Protein AF-A0A0J6BQJ9-F1 (afdb_monomer_lite)

Secondary structure (DSSP, 8-state):
----PPEEEEETTT--S-EEEEEEEEEETTTTEEEEEEEEEEEEETTTEE-PEEEEE--HHHHHHHHHHHHHHHHHHHHHHHHHHHHHHHHHHHHHHGGG--TTTHHHHHHHHHHHHHHHT-

Radius of gyration: 24.18 Å; chains: 1; bounding box: 45×42×63 Å

Sequence (122 aa):
MSTTKLNAYRCTKCQGTDVGYHATSTFDLVTQEWVLGHEFDTGWCNDCGPTVLAIYELQGDERAAVLAQQQKHARQALFATNGQALADALTSMVAAFAPMVTEENALIVANAKAVIAIIGEA

pLDDT: mean 83.45, std 9.98, range [42.31, 95.38]

Structure (mmCIF, N/CA/C/O backbone):
data_AF-A0A0J6BQJ9-F1
#
_entry.id   AF-A0A0J6BQJ9-F1
#
loop_
_atom_site.group_PDB
_atom_site.id
_atom_site.type_symbol
_atom_site.label_atom_id
_atom_site.label_alt_id
_atom_site.label_comp_id
_atom_site.label_asym_id
_atom_site.label_entity_id
_atom_site.label_seq_id
_atom_site.pdbx_PDB_ins_code
_atom_site.Cartn_x
_atom_site.Cartn_y
_atom_site.Cartn_z
_atom_site.occupancy
_atom_site.B_iso_or_equiv
_atom_site.auth_seq_id
_atom_site.auth_comp_id
_atom_site.auth_asym_id
_atom_site.auth_atom_id
_atom_site.pdbx_PDB_model_num
ATOM 1 N N . MET A 1 1 ? -22.931 5.689 -9.457 1.00 42.31 1 MET A N 1
ATOM 2 C CA . MET A 1 1 ? -21.552 5.371 -9.027 1.00 42.31 1 MET A CA 1
ATOM 3 C C . MET A 1 1 ? -21.651 4.622 -7.713 1.00 42.31 1 MET A C 1
ATOM 5 O O . MET A 1 1 ? -22.232 5.169 -6.787 1.00 42.31 1 MET A O 1
ATOM 9 N N . SER A 1 2 ? -21.172 3.378 -7.641 1.00 43.19 2 SER A N 1
ATOM 10 C CA . SER A 1 2 ? -21.066 2.684 -6.353 1.00 43.19 2 SER A CA 1
ATOM 11 C C . SER A 1 2 ? -19.992 3.404 -5.542 1.00 43.19 2 SER A C 1
ATOM 13 O O . SER A 1 2 ? -18.817 3.376 -5.903 1.00 43.19 2 SER A O 1
ATOM 15 N N . THR A 1 3 ? -20.389 4.157 -4.519 1.00 58.62 3 THR A N 1
ATOM 16 C CA . THR A 1 3 ? -19.448 4.733 -3.559 1.00 58.62 3 THR A CA 1
ATOM 17 C C . THR A 1 3 ? -18.963 3.593 -2.685 1.00 58.62 3 THR A C 1
ATOM 19 O O . THR A 1 3 ? -19.568 3.305 -1.653 1.00 58.62 3 THR A O 1
ATOM 22 N N . THR A 1 4 ? -17.914 2.898 -3.125 1.00 69.44 4 THR A N 1
ATOM 23 C 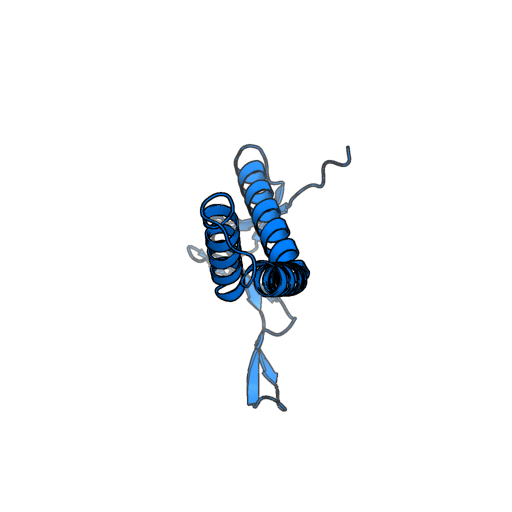CA . THR A 1 4 ? -17.258 1.886 -2.301 1.00 69.44 4 THR A CA 1
ATOM 24 C C . THR A 1 4 ? -16.886 2.538 -0.978 1.00 69.44 4 THR A C 1
ATOM 26 O O . THR A 1 4 ? -16.103 3.493 -0.942 1.00 69.44 4 THR A O 1
ATOM 29 N N . LYS A 1 5 ? -17.522 2.066 0.092 1.00 80.69 5 LYS A N 1
ATOM 30 C CA . LYS A 1 5 ? -17.242 2.505 1.451 1.00 80.69 5 LYS A CA 1
ATOM 31 C C . LYS A 1 5 ? -15.879 1.958 1.834 1.00 80.69 5 LYS A C 1
ATOM 33 O O . LYS A 1 5 ? -15.673 0.747 1.792 1.00 80.69 5 LYS A O 1
ATOM 38 N N . LEU A 1 6 ? -14.948 2.853 2.142 1.00 87.62 6 LEU A N 1
ATOM 39 C CA . LEU A 1 6 ? -13.647 2.474 2.672 1.00 87.62 6 LEU A CA 1
ATOM 40 C C . LEU A 1 6 ? -13.743 2.518 4.189 1.00 87.62 6 LEU A C 1
ATOM 42 O O . LEU A 1 6 ? -14.062 3.562 4.752 1.00 87.62 6 LEU A O 1
ATOM 46 N N . ASN A 1 7 ? -13.491 1.381 4.823 1.00 90.69 7 ASN A N 1
ATOM 47 C CA . ASN A 1 7 ? -13.490 1.270 6.270 1.00 90.69 7 ASN A CA 1
ATOM 48 C C . ASN A 1 7 ? -12.054 1.281 6.798 1.00 90.69 7 ASN A C 1
ATOM 50 O O . ASN A 1 7 ? -11.153 0.742 6.156 1.00 90.69 7 ASN A O 1
ATOM 54 N N . ALA A 1 8 ? -11.875 1.856 7.980 1.00 91.56 8 ALA A N 1
ATOM 55 C CA . ALA A 1 8 ? -10.632 1.855 8.738 1.00 91.56 8 ALA A CA 1
ATOM 56 C C . ALA A 1 8 ? -10.892 1.465 10.202 1.00 91.56 8 ALA A C 1
ATOM 58 O O . ALA A 1 8 ? -12.043 1.327 10.631 1.00 91.56 8 ALA A O 1
ATOM 59 N N . TYR A 1 9 ? -9.812 1.262 10.957 1.00 93.44 9 TYR A N 1
ATOM 60 C CA . TYR A 1 9 ? -9.850 0.854 12.359 1.00 93.44 9 TYR A CA 1
ATOM 61 C C . TYR A 1 9 ? -9.311 1.962 13.260 1.00 93.44 9 TYR A C 1
ATOM 63 O O . TYR A 1 9 ? -8.365 2.659 12.907 1.00 93.44 9 TYR A O 1
ATOM 71 N N . ARG A 1 10 ? -9.894 2.095 14.452 1.00 94.56 10 ARG A N 1
ATOM 72 C CA . ARG A 1 10 ? -9.400 2.990 15.506 1.00 94.56 10 ARG A CA 1
ATOM 73 C C . ARG A 1 10 ? -9.557 2.377 16.886 1.00 94.56 10 ARG A C 1
ATOM 75 O O . ARG A 1 10 ? -10.418 1.523 17.112 1.00 94.56 10 ARG A O 1
ATOM 82 N N . CYS A 1 11 ? -8.759 2.850 17.831 1.00 94.88 11 CYS A N 1
ATOM 83 C CA . CYS A 1 11 ? -8.824 2.427 19.221 1.00 94.88 11 CYS A CA 1
ATOM 84 C C . CYS A 1 11 ? -10.138 2.887 19.869 1.00 94.88 11 CYS A C 1
ATOM 86 O O . CYS A 1 11 ? -10.469 4.069 19.847 1.00 94.88 11 CYS A O 1
ATOM 88 N N . THR A 1 12 ? -10.879 1.981 20.508 1.00 95.06 12 THR A N 1
ATOM 89 C CA . THR A 1 12 ? -12.109 2.349 21.238 1.00 95.06 12 THR A CA 1
ATOM 90 C C . THR A 1 12 ? -11.851 3.215 22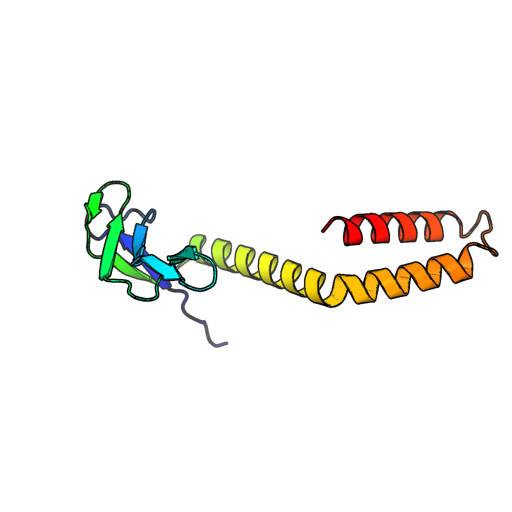.475 1.00 95.06 12 THR A C 1
ATOM 92 O O . THR A 1 12 ? -12.732 3.979 22.862 1.00 95.06 12 THR A O 1
ATOM 95 N N . LYS A 1 13 ? -10.651 3.141 23.069 1.00 94.56 13 LYS A N 1
ATOM 96 C CA . LYS A 1 13 ? -10.274 3.899 24.274 1.00 94.56 13 LYS A CA 1
ATOM 97 C C . LYS A 1 13 ? -9.849 5.336 23.955 1.00 94.56 13 LYS A C 1
ATOM 99 O O . LYS A 1 13 ? -10.427 6.268 24.501 1.00 94.56 13 LYS A O 1
ATOM 104 N N . CYS A 1 14 ? -8.859 5.515 23.075 1.00 95.19 14 CYS A N 1
ATOM 105 C CA . CYS A 1 14 ? -8.271 6.830 22.774 1.00 95.19 14 CYS A CA 1
ATOM 106 C C . CYS A 1 14 ? -8.673 7.418 21.413 1.00 95.19 14 CYS A C 1
ATOM 108 O O . CYS A 1 14 ? -8.304 8.549 21.123 1.00 95.19 14 CYS A O 1
ATOM 110 N N . GLN A 1 15 ? -9.403 6.674 20.573 1.00 94.12 15 GLN A N 1
ATOM 111 C CA . GLN A 1 15 ? -9.742 7.048 19.188 1.00 94.12 15 GLN A CA 1
ATOM 112 C C . GLN A 1 15 ? -8.540 7.202 18.237 1.00 94.12 15 GLN A C 1
ATOM 114 O O . GLN A 1 15 ? -8.736 7.587 17.086 1.00 94.12 15 GLN A O 1
ATOM 119 N N . GLY A 1 16 ? -7.324 6.855 18.673 1.00 91.62 16 GLY A N 1
ATOM 120 C CA . GLY A 1 16 ? -6.130 6.833 17.827 1.00 91.62 16 GLY A CA 1
ATOM 121 C C . GLY A 1 16 ? -6.227 5.803 16.698 1.00 91.62 16 GLY A C 1
ATOM 122 O O . GLY A 1 16 ? -6.861 4.754 16.851 1.00 91.62 16 GLY A O 1
ATOM 123 N N . THR A 1 17 ? -5.595 6.113 15.566 1.00 91.62 17 THR A N 1
ATOM 124 C CA . THR A 1 17 ? -5.558 5.273 14.355 1.00 91.62 17 THR A CA 1
ATOM 125 C C . THR A 1 17 ? -4.305 4.404 14.268 1.00 91.62 17 THR A C 1
ATOM 127 O O . THR A 1 17 ? -4.204 3.582 13.363 1.00 91.62 17 THR A O 1
ATOM 130 N N . ASP A 1 18 ? -3.360 4.563 15.199 1.00 92.19 18 ASP A N 1
ATOM 131 C CA . ASP A 1 18 ? -2.174 3.711 15.302 1.00 92.19 18 ASP A CA 1
ATOM 132 C C . ASP A 1 18 ? -2.525 2.394 16.013 1.00 92.19 18 ASP A C 1
ATOM 134 O O . ASP A 1 18 ? -2.311 2.192 17.218 1.00 92.19 18 ASP A O 1
ATOM 138 N N . VAL A 1 19 ? -3.220 1.544 15.258 1.00 92.25 19 VAL A N 1
ATOM 139 C CA . VAL A 1 19 ? -3.820 0.298 15.724 1.00 92.25 19 VAL A CA 1
ATOM 140 C C . VAL A 1 19 ? -3.592 -0.839 14.738 1.00 92.25 19 VAL A C 1
ATOM 142 O O . VAL A 1 19 ? -3.438 -0.627 13.538 1.00 92.25 19 VAL A O 1
ATOM 145 N N . GLY A 1 20 ? -3.640 -2.068 15.238 1.00 89.25 20 GLY A N 1
ATOM 146 C CA . GLY A 1 20 ? -3.519 -3.270 14.423 1.00 89.25 20 GLY A CA 1
ATOM 147 C C . GLY A 1 20 ? -4.090 -4.493 15.125 1.00 89.25 20 GLY A C 1
ATOM 148 O O . GLY A 1 20 ? -4.536 -4.416 16.268 1.00 89.25 20 GLY A O 1
ATOM 149 N N . TYR A 1 21 ? -4.077 -5.627 14.436 1.00 86.75 21 TYR A N 1
ATOM 150 C CA . TYR A 1 21 ? -4.336 -6.920 15.060 1.00 86.75 21 TYR A CA 1
ATOM 151 C C . TYR A 1 21 ? -3.016 -7.644 15.281 1.00 86.75 21 TYR A C 1
ATOM 153 O O . TYR A 1 21 ? -2.142 -7.618 14.412 1.00 86.75 21 TYR A O 1
ATOM 161 N N . HIS A 1 22 ? -2.891 -8.318 16.421 1.00 81.25 22 HIS A N 1
ATOM 162 C CA . HIS A 1 22 ? -1.869 -9.339 16.575 1.00 81.25 22 HIS A CA 1
ATOM 163 C C . HIS A 1 22 ? -2.156 -10.465 15.591 1.00 81.25 22 HIS A C 1
ATOM 165 O O . HIS A 1 22 ? -3.263 -10.996 15.556 1.00 81.25 22 HIS A O 1
ATOM 171 N N . ALA A 1 23 ? -1.159 -10.793 14.781 1.00 78.00 23 ALA A N 1
ATOM 172 C CA . ALA A 1 23 ? -1.151 -12.004 13.988 1.00 78.00 23 ALA A CA 1
ATOM 173 C C . ALA A 1 23 ? -0.361 -13.062 14.755 1.00 78.00 23 ALA A C 1
ATOM 175 O O . ALA A 1 23 ? 0.719 -12.769 15.283 1.00 78.00 23 ALA A O 1
ATOM 176 N N . THR A 1 24 ? -0.877 -14.286 14.816 1.00 77.19 24 THR A N 1
ATOM 177 C CA . THR A 1 24 ? -0.087 -15.416 15.308 1.00 77.19 24 THR A CA 1
ATOM 178 C C . THR A 1 24 ? 1.102 -15.643 14.380 1.00 77.19 24 THR A C 1
ATOM 180 O O . THR A 1 24 ? 1.016 -15.404 13.178 1.00 77.19 24 THR A O 1
ATOM 183 N N . SER A 1 25 ? 2.241 -16.080 14.912 1.00 80.31 25 SER A N 1
ATOM 184 C CA . SER A 1 25 ? 3.341 -16.573 14.085 1.00 80.31 25 SER A CA 1
ATOM 185 C C . SER A 1 25 ? 3.211 -18.085 13.924 1.00 80.31 25 SER A C 1
ATOM 187 O O . SER A 1 25 ? 2.871 -18.801 14.864 1.00 80.31 25 SER A O 1
ATOM 189 N N . THR A 1 26 ? 3.474 -18.587 12.722 1.00 85.25 26 THR A N 1
ATOM 190 C CA . THR A 1 26 ? 3.584 -20.025 12.451 1.00 85.25 26 THR A CA 1
ATOM 191 C C . THR A 1 26 ? 5.008 -20.316 12.000 1.00 85.25 26 THR A C 1
ATOM 193 O O . THR A 1 26 ? 5.603 -19.518 11.279 1.00 85.25 26 THR A O 1
ATOM 196 N N . PHE A 1 27 ? 5.583 -21.429 12.447 1.00 87.81 27 PHE A N 1
ATOM 197 C CA . PHE A 1 27 ? 6.908 -21.838 11.995 1.00 87.81 27 PHE A CA 1
ATOM 198 C C . PHE A 1 27 ? 6.789 -22.603 10.673 1.00 87.81 27 PHE A C 1
ATOM 200 O O . PHE A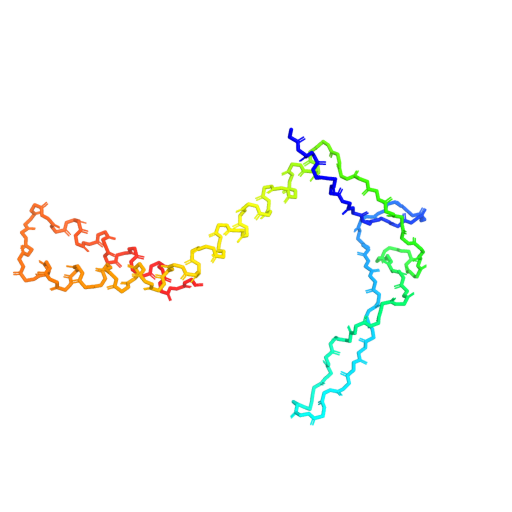 1 27 ? 6.151 -23.658 10.625 1.00 87.81 27 PHE A O 1
ATOM 207 N N . ASP A 1 28 ? 7.388 -22.075 9.608 1.00 89.31 28 ASP A N 1
ATOM 208 C CA . ASP A 1 28 ? 7.484 -22.755 8.321 1.00 89.31 28 ASP A CA 1
ATOM 209 C C . ASP A 1 28 ? 8.642 -23.762 8.372 1.00 89.31 28 ASP A C 1
ATOM 211 O O . ASP A 1 28 ? 9.818 -23.406 8.454 1.00 89.31 28 ASP A O 1
ATOM 215 N N . LEU A 1 29 ? 8.303 -25.054 8.338 1.00 92.94 29 LEU A N 1
ATOM 216 C CA . LEU A 1 29 ? 9.282 -26.143 8.400 1.00 92.94 29 LEU A CA 1
ATOM 217 C C . LEU A 1 29 ? 10.150 -26.254 7.139 1.00 92.94 29 LEU A C 1
ATOM 219 O O . LEU A 1 29 ? 11.228 -26.844 7.208 1.00 92.94 29 LEU A O 1
ATOM 223 N N . VAL A 1 30 ? 9.695 -25.735 5.998 1.00 93.69 30 VAL A N 1
ATOM 224 C CA . VAL A 1 30 ? 10.420 -25.799 4.723 1.00 93.69 30 VAL A CA 1
ATOM 225 C C . VAL A 1 30 ? 11.455 -24.687 4.656 1.00 93.69 30 VAL A C 1
ATOM 227 O O . VAL A 1 30 ? 12.615 -24.958 4.351 1.00 93.69 30 VAL A O 1
ATOM 230 N N . THR A 1 31 ? 11.060 -23.452 4.965 1.00 92.69 31 THR A N 1
ATOM 231 C CA . THR A 1 31 ? 11.980 -22.304 4.948 1.00 92.69 31 THR A CA 1
ATOM 232 C C . THR A 1 31 ? 12.776 -22.158 6.244 1.00 92.69 31 THR A C 1
ATOM 234 O O . THR A 1 31 ? 13.786 -21.464 6.245 1.00 92.69 31 THR A O 1
ATOM 237 N N . GLN A 1 32 ? 12.385 -22.865 7.316 1.00 94.31 32 GLN A N 1
ATOM 238 C CA . GLN A 1 32 ? 12.962 -22.757 8.664 1.00 94.31 32 GLN A CA 1
ATOM 239 C C . GLN A 1 32 ? 12.835 -21.342 9.255 1.00 94.31 32 GLN A C 1
ATOM 241 O O . GLN A 1 32 ? 13.699 -20.887 10.006 1.00 94.31 32 GLN A O 1
ATOM 246 N N . GLU A 1 33 ? 11.739 -20.648 8.944 1.00 91.19 33 GLU A N 1
ATOM 247 C CA . GLU A 1 33 ? 11.488 -19.269 9.369 1.00 91.19 33 GLU A CA 1
ATOM 248 C C . GLU A 1 33 ? 10.145 -19.128 10.096 1.00 91.19 33 GLU A C 1
ATOM 250 O O . GLU A 1 33 ? 9.184 -19.860 9.854 1.00 91.19 33 GLU A O 1
ATOM 255 N N . TRP A 1 34 ? 10.062 -18.149 11.001 1.00 85.88 34 TRP A N 1
ATOM 256 C CA . TRP A 1 34 ? 8.787 -17.735 11.581 1.00 85.88 34 TRP A CA 1
ATOM 257 C C . TRP A 1 34 ? 8.072 -16.815 10.601 1.00 85.88 34 TRP A C 1
ATOM 259 O O . TRP A 1 34 ? 8.523 -15.699 10.349 1.00 85.88 34 TRP A O 1
ATOM 269 N N . VAL A 1 35 ? 6.940 -17.273 10.080 1.00 87.00 35 VAL A N 1
ATOM 270 C CA . VAL A 1 35 ? 6.097 -16.496 9.176 1.00 87.00 35 VAL A CA 1
ATOM 271 C C . VAL A 1 35 ? 4.875 -15.964 9.915 1.00 87.00 35 VAL A C 1
ATOM 273 O O . VAL A 1 35 ? 4.406 -16.545 10.898 1.00 87.00 35 VAL A O 1
ATOM 276 N N . LEU A 1 36 ? 4.354 -14.834 9.440 1.00 81.44 36 LEU A N 1
ATOM 277 C CA . LEU A 1 36 ? 3.062 -14.319 9.882 1.00 81.44 36 LEU A CA 1
ATOM 278 C C . LEU A 1 36 ? 1.971 -15.327 9.502 1.00 81.44 36 LEU A C 1
ATOM 280 O O . LEU A 1 36 ? 1.787 -15.650 8.329 1.00 81.44 36 LEU A O 1
ATOM 284 N N . GLY A 1 37 ? 1.274 -15.834 10.511 1.00 73.25 37 GLY A N 1
ATOM 285 C CA . GLY A 1 37 ? 0.122 -16.711 10.378 1.00 73.25 37 GLY A CA 1
ATOM 286 C C . GLY A 1 37 ? -1.147 -15.951 9.994 1.00 73.25 37 GLY A C 1
ATOM 287 O O . GLY A 1 37 ? -1.144 -14.744 9.745 1.00 73.25 37 GLY A O 1
ATOM 288 N N . HIS A 1 38 ? -2.253 -16.688 9.924 1.00 69.94 38 HIS A N 1
ATOM 289 C CA . HIS A 1 38 ? -3.544 -16.178 9.450 1.00 69.94 38 HIS A CA 1
ATOM 290 C C . HIS A 1 38 ? -4.559 -15.930 10.572 1.00 69.94 38 HIS A C 1
ATOM 292 O O . HIS A 1 38 ? -5.671 -15.478 10.297 1.00 69.94 38 HIS A O 1
ATOM 298 N N . GLU A 1 39 ? -4.211 -16.244 11.821 1.00 70.88 39 GLU A N 1
ATOM 299 C CA . GLU A 1 39 ? -5.097 -16.024 12.960 1.00 70.88 39 GLU A CA 1
ATOM 300 C C . GLU A 1 39 ? -4.826 -14.644 13.551 1.00 70.88 39 GLU A C 1
ATOM 302 O O . GLU A 1 39 ? -3.716 -14.337 13.988 1.00 70.88 39 GLU A O 1
ATOM 307 N N . PHE A 1 40 ? -5.864 -13.814 13.538 1.00 77.50 40 PHE A N 1
ATOM 308 C CA . PHE A 1 40 ? -5.863 -12.480 14.118 1.00 77.50 40 PHE A CA 1
ATOM 309 C C . PHE A 1 40 ? -6.803 -12.499 15.317 1.00 77.50 40 PHE A C 1
ATOM 311 O O . PHE A 1 40 ? -8.016 -12.620 15.138 1.00 77.50 40 PHE A O 1
ATOM 318 N N . ASP A 1 41 ? -6.264 -12.438 16.531 1.00 69.62 41 ASP A N 1
ATOM 319 C CA . ASP A 1 41 ? -7.045 -12.711 17.743 1.00 69.62 41 ASP A CA 1
ATOM 320 C C . ASP A 1 41 ? -7.350 -11.452 18.567 1.00 69.62 41 ASP A C 1
ATOM 322 O O . ASP A 1 41 ? -8.459 -11.293 19.082 1.00 69.62 41 ASP A O 1
ATOM 326 N N . THR A 1 42 ? -6.398 -10.521 18.649 1.00 81.38 42 THR A N 1
ATOM 327 C CA . THR A 1 42 ? -6.443 -9.423 19.613 1.00 81.38 42 THR A CA 1
ATOM 328 C C . THR A 1 42 ? -6.108 -8.101 18.945 1.00 81.38 42 THR A C 1
ATOM 330 O O . THR A 1 42 ? -5.035 -7.920 18.368 1.00 81.38 42 THR A O 1
ATOM 333 N N . GLY A 1 43 ? -7.034 -7.147 19.049 1.00 90.00 43 GLY A N 1
ATOM 334 C CA . GLY A 1 43 ? -6.780 -5.766 18.664 1.00 90.00 43 GLY A CA 1
ATOM 335 C C . GLY A 1 43 ? -5.765 -5.107 19.602 1.00 90.00 43 GLY A C 1
ATOM 336 O O . GLY A 1 43 ? -5.778 -5.306 20.821 1.00 90.00 43 GLY A O 1
ATOM 337 N N . TRP A 1 44 ? -4.891 -4.293 19.032 1.00 92.00 44 TRP A N 1
ATOM 338 C CA . TRP A 1 44 ? -3.841 -3.577 19.738 1.00 92.00 44 TRP A CA 1
ATOM 339 C C . TRP A 1 44 ? -3.817 -2.113 19.307 1.00 92.00 44 TRP A C 1
ATOM 341 O O . TRP A 1 44 ? -4.047 -1.789 18.143 1.00 92.00 44 TRP A O 1
ATOM 351 N N . CYS A 1 45 ? -3.532 -1.224 20.253 1.00 94.56 45 CYS A N 1
ATOM 352 C CA . CYS A 1 45 ? -3.257 0.186 20.012 1.00 94.56 45 CYS A CA 1
ATOM 353 C C . CYS A 1 45 ? -1.906 0.532 20.631 1.00 94.56 45 CYS A C 1
ATOM 355 O O . CYS A 1 45 ? -1.690 0.236 21.806 1.00 94.56 45 CYS A O 1
ATOM 357 N N . ASN A 1 46 ? -1.026 1.195 19.882 1.00 92.62 46 ASN A N 1
ATOM 358 C CA . ASN A 1 46 ? 0.322 1.501 20.371 1.00 92.62 46 ASN A CA 1
ATOM 359 C C . ASN A 1 46 ? 0.332 2.422 21.600 1.00 92.62 46 ASN A C 1
ATOM 361 O O . ASN A 1 46 ? 1.222 2.301 22.436 1.00 92.62 46 ASN A O 1
ATOM 365 N N . ASP A 1 47 ? -0.701 3.249 21.775 1.00 95.38 47 ASP A N 1
ATOM 366 C CA . ASP A 1 47 ? -0.828 4.124 22.945 1.00 95.38 47 ASP A CA 1
ATOM 367 C C . ASP A 1 47 ? -1.510 3.446 24.145 1.00 95.38 47 ASP A C 1
ATOM 369 O O . ASP A 1 47 ? -1.249 3.786 25.297 1.00 95.38 47 ASP A O 1
ATOM 373 N N . CYS A 1 48 ? -2.440 2.517 23.893 1.00 94.31 48 CYS A N 1
ATOM 374 C CA . CYS A 1 48 ? -3.344 1.970 24.917 1.00 94.31 48 CYS A CA 1
ATOM 375 C C . CYS A 1 48 ? -3.120 0.486 25.244 1.00 94.31 48 CYS A C 1
ATOM 377 O O . CYS A 1 48 ? -3.789 -0.045 26.138 1.00 94.31 48 CYS A O 1
ATOM 379 N N . GLY A 1 49 ? -2.243 -0.194 24.506 1.00 91.44 49 GLY A N 1
ATOM 380 C CA . GLY A 1 49 ? -2.046 -1.636 24.584 1.00 91.44 49 GLY A CA 1
ATOM 381 C C . GLY A 1 49 ? -3.235 -2.436 24.028 1.00 91.44 49 GLY A C 1
ATOM 382 O O . GLY A 1 49 ? -3.906 -1.979 23.092 1.00 91.44 49 GLY A O 1
ATOM 383 N N . PRO A 1 50 ? -3.541 -3.619 24.601 1.00 91.94 50 PRO A N 1
ATOM 384 C CA . PRO A 1 50 ? -4.636 -4.465 24.135 1.00 91.94 50 PRO A CA 1
ATOM 385 C C . PRO A 1 50 ? -5.983 -3.741 24.213 1.00 91.94 50 PRO A C 1
ATOM 387 O O . PRO A 1 50 ? -6.352 -3.147 25.242 1.00 91.94 50 PRO A O 1
ATOM 390 N N . THR A 1 51 ? -6.739 -3.777 23.117 1.00 92.00 51 THR A N 1
ATOM 391 C CA . THR A 1 51 ? -8.025 -3.085 23.020 1.00 92.00 51 THR A CA 1
ATOM 392 C C . THR A 1 51 ? -8.912 -3.647 21.913 1.00 92.00 51 THR A C 1
ATOM 394 O O . THR A 1 51 ? -8.448 -4.222 20.936 1.00 92.00 51 THR A O 1
ATOM 397 N N . VAL A 1 52 ? -10.218 -3.411 22.023 1.00 90.88 52 VAL A N 1
ATOM 398 C CA . VAL A 1 52 ? -11.141 -3.626 20.903 1.00 90.88 52 VAL A CA 1
ATOM 399 C C . VAL A 1 52 ? -10.981 -2.480 19.908 1.00 90.88 52 VAL A C 1
ATOM 401 O O . VAL A 1 52 ? -10.891 -1.311 20.310 1.00 90.88 52 VAL A O 1
ATOM 404 N N . LEU A 1 53 ? -10.959 -2.809 18.618 1.00 93.31 53 LEU A N 1
ATOM 405 C CA . LEU A 1 53 ? -10.919 -1.830 17.538 1.00 93.31 53 LEU A CA 1
ATOM 406 C C . LEU A 1 53 ? -12.331 -1.532 17.040 1.00 93.31 53 LEU A C 1
ATOM 408 O O . LEU A 1 53 ? -13.131 -2.437 16.811 1.00 93.31 53 LEU A O 1
ATOM 412 N N . ALA A 1 54 ? -12.634 -0.251 16.862 1.00 93.44 54 ALA A N 1
ATOM 413 C CA . ALA A 1 54 ? -13.856 0.190 16.211 1.00 93.44 54 ALA A CA 1
ATOM 414 C C . ALA A 1 54 ? -13.609 0.338 14.712 1.00 93.44 54 ALA A C 1
ATOM 416 O O . ALA A 1 54 ? -12.622 0.951 14.303 1.00 93.44 54 ALA A O 1
ATOM 417 N N . ILE A 1 55 ? -14.538 -0.178 13.912 1.00 93.38 55 ILE A N 1
ATOM 418 C CA . ILE A 1 55 ? -14.573 0.058 12.470 1.00 93.38 55 ILE A CA 1
ATOM 419 C C . ILE A 1 55 ? -15.306 1.375 12.224 1.00 93.38 55 ILE A C 1
ATOM 421 O O . ILE A 1 55 ? -16.380 1.602 12.787 1.00 93.38 55 ILE A O 1
ATOM 425 N N . TYR A 1 56 ? -14.747 2.235 11.380 1.00 92.00 56 TYR A N 1
ATOM 426 C CA . TYR A 1 56 ? -15.409 3.455 10.925 1.00 92.00 56 TYR A CA 1
ATOM 427 C C . TYR A 1 56 ? -15.233 3.649 9.421 1.00 92.00 56 TYR A C 1
ATOM 429 O O . TYR A 1 56 ? -14.308 3.112 8.816 1.00 92.00 56 TYR A O 1
ATOM 437 N N . GLU A 1 57 ? -16.147 4.406 8.820 1.00 93.31 57 GLU A N 1
ATOM 438 C CA . GLU A 1 57 ? -16.089 4.757 7.403 1.00 93.31 57 GLU A CA 1
ATOM 439 C C . GLU A 1 57 ? -15.191 5.988 7.226 1.00 93.31 57 GLU A C 1
ATOM 441 O O . GLU A 1 57 ? -15.415 7.008 7.880 1.00 93.31 57 GLU A O 1
ATOM 446 N N . LEU A 1 58 ? -14.203 5.901 6.335 1.00 90.44 58 LEU A N 1
ATOM 447 C CA . LEU A 1 58 ? -13.352 7.028 5.962 1.00 90.44 58 LEU A CA 1
ATOM 448 C C . LEU A 1 58 ? -14.189 8.117 5.286 1.00 90.44 58 LEU A C 1
ATOM 450 O O . LEU A 1 58 ? -14.938 7.844 4.344 1.00 90.44 58 LEU A O 1
ATOM 454 N N . GLN A 1 59 ? -14.017 9.365 5.718 1.00 88.94 59 GLN A N 1
ATOM 455 C CA . GLN A 1 59 ? -14.739 10.524 5.185 1.00 88.94 59 GLN A CA 1
ATOM 456 C C . GLN A 1 59 ? -13.778 11.666 4.830 1.00 88.94 59 GLN A C 1
ATOM 458 O O . GLN A 1 59 ? -12.624 11.676 5.254 1.00 88.94 59 GLN A O 1
ATOM 463 N N . GLY A 1 60 ? -14.266 1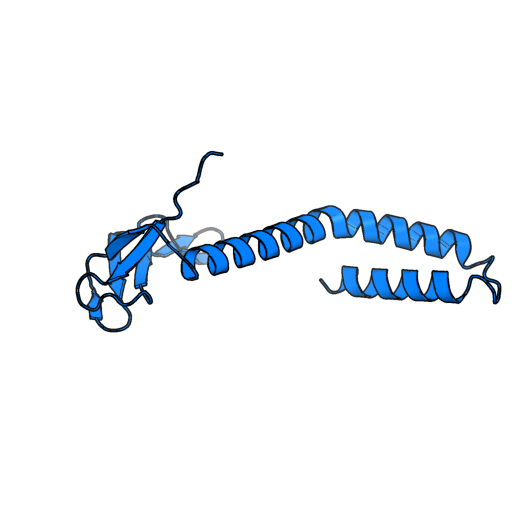2.630 4.042 1.00 89.31 60 GLY A N 1
ATOM 464 C CA . GLY A 1 60 ? -13.551 13.876 3.737 1.00 89.31 60 GLY A CA 1
ATOM 465 C C . GLY A 1 60 ? -12.120 13.670 3.226 1.00 89.31 60 GLY A C 1
ATOM 466 O O . GLY A 1 60 ? -11.879 12.854 2.331 1.00 89.31 60 GLY A O 1
ATOM 467 N N . ASP A 1 61 ? -11.183 14.415 3.812 1.00 91.44 61 ASP A N 1
ATOM 468 C CA . ASP A 1 61 ? -9.776 14.458 3.396 1.00 91.44 61 ASP A CA 1
ATOM 469 C C . ASP A 1 61 ? -9.039 13.131 3.620 1.00 91.44 61 ASP A C 1
ATOM 471 O O . ASP A 1 61 ? -8.213 12.731 2.801 1.00 91.44 61 ASP A O 1
ATOM 475 N N . GLU A 1 62 ? -9.377 12.397 4.682 1.00 88.69 62 GLU A N 1
ATOM 476 C CA . GLU A 1 62 ? -8.773 11.097 4.990 1.00 88.69 62 GLU A CA 1
ATOM 477 C C . GLU A 1 62 ? -9.074 10.078 3.882 1.00 88.69 62 GLU A C 1
ATOM 479 O O . GLU A 1 62 ? -8.184 9.396 3.365 1.00 88.69 62 GLU A O 1
ATOM 484 N N . ARG A 1 63 ? -10.334 10.042 3.429 1.00 88.56 63 ARG A N 1
ATOM 485 C CA . ARG A 1 63 ? -10.745 9.211 2.293 1.00 88.56 63 ARG A CA 1
ATOM 486 C C . ARG A 1 63 ? -10.010 9.610 1.015 1.00 88.56 63 ARG A C 1
ATOM 488 O O . ARG A 1 63 ? -9.602 8.734 0.251 1.00 88.56 63 ARG A O 1
ATOM 495 N N . ALA A 1 64 ? -9.854 10.910 0.765 1.00 88.12 64 ALA A N 1
ATOM 496 C CA . ALA A 1 64 ? -9.146 11.404 -0.412 1.00 88.12 64 ALA A CA 1
ATOM 497 C C . ALA A 1 64 ? -7.667 10.982 -0.406 1.00 88.12 64 ALA A C 1
ATOM 499 O O . ALA A 1 64 ? -7.159 10.532 -1.435 1.00 88.12 64 ALA A O 1
ATOM 500 N N . ALA A 1 65 ? -7.003 11.049 0.752 1.00 89.12 65 ALA A N 1
ATOM 501 C CA . ALA A 1 65 ? -5.610 10.642 0.910 1.00 89.12 65 ALA A CA 1
ATOM 502 C C . ALA A 1 65 ? -5.409 9.145 0.624 1.00 89.12 65 ALA A C 1
ATOM 504 O O . ALA A 1 65 ? -4.542 8.779 -0.174 1.00 89.12 65 ALA A O 1
ATOM 505 N N . VAL A 1 66 ? -6.256 8.280 1.196 1.00 88.50 66 VAL A N 1
ATOM 506 C CA . VAL A 1 66 ? -6.184 6.826 0.965 1.00 88.50 66 VAL A CA 1
ATOM 507 C C . VAL A 1 66 ? -6.429 6.481 -0.506 1.00 88.50 66 VAL A C 1
ATOM 509 O O . VAL A 1 66 ? -5.704 5.669 -1.081 1.00 88.50 66 VAL A O 1
ATOM 512 N N . LEU A 1 67 ? -7.400 7.128 -1.158 1.00 89.88 67 LEU A N 1
ATOM 513 C CA . LEU A 1 67 ? -7.657 6.922 -2.587 1.00 89.88 67 LEU A CA 1
ATOM 514 C C . LEU A 1 67 ? -6.476 7.368 -3.461 1.00 89.88 67 LEU A C 1
ATOM 516 O O . LEU A 1 67 ? -6.112 6.660 -4.401 1.00 89.88 67 LEU A O 1
ATOM 520 N N . ALA A 1 68 ? -5.851 8.506 -3.151 1.00 89.00 68 ALA A N 1
ATOM 521 C CA . ALA A 1 68 ? -4.665 8.975 -3.865 1.00 89.00 68 ALA A CA 1
ATOM 522 C C . ALA A 1 68 ? -3.490 7.993 -3.714 1.00 89.00 68 ALA A C 1
ATOM 524 O O . ALA A 1 68 ? -2.800 7.684 -4.691 1.00 89.00 68 ALA A O 1
ATOM 525 N N . GLN A 1 69 ? -3.300 7.443 -2.513 1.00 88.75 69 GLN A N 1
ATOM 526 C CA . GLN A 1 69 ? -2.292 6.418 -2.261 1.00 88.75 69 GLN A CA 1
ATOM 527 C C . GLN A 1 69 ? -2.577 5.130 -3.051 1.00 88.75 69 GLN A C 1
ATOM 529 O O . GLN A 1 69 ? -1.679 4.614 -3.717 1.00 88.75 69 GLN A O 1
ATOM 534 N N . GLN A 1 70 ? -3.820 4.639 -3.059 1.00 87.75 70 GLN A N 1
ATOM 535 C CA . GLN A 1 70 ? -4.206 3.465 -3.853 1.00 87.75 70 GLN A CA 1
ATOM 536 C C . GLN A 1 70 ? -3.977 3.680 -5.354 1.00 87.75 70 GLN A C 1
ATOM 538 O O . GLN A 1 70 ? -3.444 2.797 -6.024 1.00 87.75 70 GLN A O 1
ATOM 543 N N . GLN A 1 71 ? -4.308 4.861 -5.887 1.00 87.38 71 GLN A N 1
ATOM 544 C CA . GLN A 1 71 ? -4.036 5.200 -7.287 1.00 87.38 71 GLN A CA 1
ATOM 545 C C . GLN A 1 71 ? -2.537 5.202 -7.602 1.00 87.38 71 GLN A C 1
ATOM 547 O O . GLN A 1 71 ? -2.131 4.724 -8.664 1.00 87.38 71 GLN A O 1
ATOM 552 N N . LYS A 1 72 ? -1.705 5.709 -6.685 1.00 86.62 72 LYS A N 1
ATOM 553 C CA . LYS A 1 72 ? -0.246 5.665 -6.825 1.00 86.62 72 LYS A CA 1
ATOM 554 C C . LYS A 1 72 ? 0.260 4.221 -6.869 1.00 86.62 72 LYS A C 1
ATOM 556 O O . LYS A 1 72 ? 1.011 3.891 -7.783 1.00 86.62 72 LYS A O 1
ATOM 561 N N . HIS A 1 73 ? -0.182 3.362 -5.950 1.00 83.88 73 HIS A N 1
ATOM 562 C CA . HIS A 1 73 ? 0.210 1.949 -5.940 1.00 83.88 73 HIS A CA 1
ATOM 563 C C . HIS A 1 73 ? -0.270 1.200 -7.186 1.00 83.88 73 HIS A C 1
ATOM 565 O O . HIS A 1 73 ? 0.505 0.462 -7.785 1.00 83.88 73 HIS A O 1
ATOM 571 N N . ALA A 1 74 ? -1.505 1.436 -7.637 1.00 80.38 74 ALA A N 1
ATOM 572 C CA . ALA A 1 74 ? -2.018 0.844 -8.871 1.00 80.38 74 ALA A CA 1
ATOM 573 C C . ALA A 1 74 ? -1.179 1.259 -10.089 1.00 80.38 74 ALA A C 1
ATOM 575 O O . ALA A 1 74 ? -0.857 0.433 -10.940 1.00 80.38 74 ALA A O 1
ATOM 576 N N . ARG A 1 75 ? -0.767 2.532 -10.148 1.00 81.75 75 ARG A N 1
ATOM 577 C CA . ARG A 1 75 ? 0.133 3.028 -11.191 1.00 81.75 75 ARG A CA 1
ATOM 578 C C . ARG A 1 75 ? 1.498 2.341 -11.128 1.00 81.75 75 ARG A C 1
ATOM 580 O O . ARG A 1 75 ? 1.994 1.919 -12.164 1.00 81.75 75 ARG A O 1
ATOM 587 N N . GLN A 1 76 ? 2.081 2.199 -9.938 1.00 80.50 76 GLN A N 1
ATOM 588 C CA . GLN A 1 76 ? 3.353 1.493 -9.750 1.00 80.50 76 GLN A CA 1
ATOM 589 C C . GLN A 1 76 ? 3.258 0.019 -10.167 1.00 80.50 76 GLN A C 1
ATOM 591 O O . GLN A 1 76 ? 4.123 -0.456 -10.890 1.00 80.50 76 GLN A O 1
ATOM 596 N N . ALA A 1 77 ? 2.184 -0.680 -9.798 1.00 79.12 77 ALA A N 1
ATOM 597 C CA . ALA A 1 77 ? 1.969 -2.074 -10.183 1.00 79.12 77 ALA A CA 1
ATOM 598 C C . ALA A 1 77 ? 1.806 -2.245 -11.705 1.00 79.12 77 ALA A C 1
ATOM 600 O O . ALA A 1 77 ? 2.364 -3.173 -12.292 1.00 79.12 77 ALA A O 1
ATOM 601 N N . LEU A 1 78 ? 1.086 -1.328 -12.364 1.00 77.50 78 LEU A N 1
ATOM 602 C CA . LEU A 1 78 ? 0.976 -1.297 -13.826 1.00 77.50 78 LEU A CA 1
ATOM 603 C C . LEU A 1 78 ? 2.331 -1.049 -14.496 1.00 77.50 78 LEU A C 1
ATOM 605 O O . LEU A 1 78 ? 2.642 -1.701 -15.491 1.00 77.50 78 LEU A O 1
ATOM 609 N N . PHE A 1 79 ? 3.139 -0.134 -13.952 1.00 72.81 79 PHE A N 1
ATOM 610 C CA . PHE A 1 79 ? 4.499 0.087 -14.436 1.00 72.81 79 PHE A CA 1
ATOM 611 C C . PHE A 1 79 ? 5.386 -1.137 -14.231 1.00 72.81 79 PHE A C 1
ATOM 613 O O . PHE A 1 79 ? 6.072 -1.504 -15.169 1.00 72.81 79 PHE A O 1
ATOM 620 N N . ALA A 1 80 ? 5.335 -1.816 -13.086 1.00 72.88 80 ALA A N 1
ATOM 621 C CA . ALA A 1 80 ? 6.105 -3.043 -12.871 1.00 72.88 80 ALA A CA 1
ATOM 622 C C . ALA A 1 80 ? 5.690 -4.162 -13.845 1.00 72.88 80 ALA A C 1
ATOM 624 O O . ALA A 1 80 ? 6.533 -4.851 -14.409 1.00 72.88 80 ALA A O 1
ATOM 625 N N . THR A 1 81 ? 4.386 -4.301 -14.110 1.00 72.06 81 THR A N 1
ATOM 626 C CA . THR A 1 81 ? 3.857 -5.335 -15.019 1.00 72.06 81 THR A CA 1
ATOM 627 C C . THR A 1 81 ? 4.248 -5.082 -16.478 1.00 72.06 81 THR A C 1
ATOM 629 O O . THR A 1 81 ? 4.579 -6.015 -17.205 1.00 72.06 81 THR A O 1
ATOM 632 N N . ASN A 1 82 ? 4.219 -3.821 -16.919 1.00 73.38 82 ASN A N 1
ATOM 633 C CA . ASN A 1 82 ? 4.477 -3.446 -18.315 1.00 73.38 82 ASN A CA 1
ATOM 634 C C . ASN A 1 82 ? 5.905 -2.932 -18.560 1.00 73.38 82 ASN A C 1
ATOM 636 O O . ASN A 1 82 ? 6.288 -2.705 -19.707 1.00 73.38 82 ASN A O 1
ATOM 640 N N . GLY A 1 83 ? 6.679 -2.719 -17.498 1.00 75.00 83 GLY A N 1
ATOM 641 C CA . GLY A 1 83 ? 7.985 -2.067 -17.523 1.00 75.00 83 GLY A CA 1
ATOM 642 C C . GLY A 1 83 ? 9.004 -2.873 -18.306 1.00 75.00 83 GLY A C 1
ATOM 643 O O . GLY A 1 83 ? 9.682 -2.310 -19.158 1.00 75.00 83 GLY A O 1
ATOM 644 N N . GLN A 1 84 ? 9.021 -4.195 -18.117 1.00 74.12 84 GLN A N 1
ATOM 645 C CA . GLN A 1 84 ? 9.912 -5.083 -18.863 1.00 74.12 84 GLN A CA 1
ATOM 646 C C . GLN A 1 84 ? 9.630 -5.031 -20.373 1.00 74.12 84 GLN A C 1
ATOM 648 O O . GLN A 1 84 ? 10.531 -4.772 -21.161 1.00 74.12 84 GLN A O 1
ATOM 653 N N . ALA A 1 85 ? 8.364 -5.172 -20.782 1.00 79.06 85 ALA A N 1
ATOM 654 C CA . ALA A 1 85 ? 7.983 -5.119 -22.196 1.00 79.06 85 ALA A CA 1
ATOM 655 C C . ALA A 1 85 ? 8.276 -3.747 -22.835 1.00 79.06 85 ALA A C 1
ATOM 657 O O . ALA A 1 85 ? 8.679 -3.668 -23.997 1.00 79.06 85 ALA A O 1
ATOM 658 N N . LEU A 1 86 ? 8.100 -2.659 -22.077 1.00 80.38 86 LEU A N 1
ATOM 659 C CA . LEU A 1 86 ? 8.450 -1.309 -22.514 1.00 80.38 86 LEU A CA 1
ATOM 660 C C . LEU A 1 86 ? 9.971 -1.130 -22.646 1.00 80.38 86 LEU A C 1
ATOM 662 O O . LEU A 1 86 ? 10.429 -0.561 -23.638 1.00 80.38 86 LEU A O 1
ATOM 666 N N . ALA A 1 87 ? 10.750 -1.626 -21.682 1.00 79.25 87 ALA A N 1
ATOM 667 C CA . ALA A 1 87 ? 12.209 -1.597 -21.716 1.00 79.25 87 ALA A CA 1
ATOM 668 C C . ALA A 1 87 ? 12.759 -2.403 -22.902 1.00 79.25 87 ALA A C 1
ATOM 670 O O . ALA A 1 87 ? 13.629 -1.908 -23.621 1.00 79.25 87 ALA A O 1
ATOM 671 N N . ASP A 1 88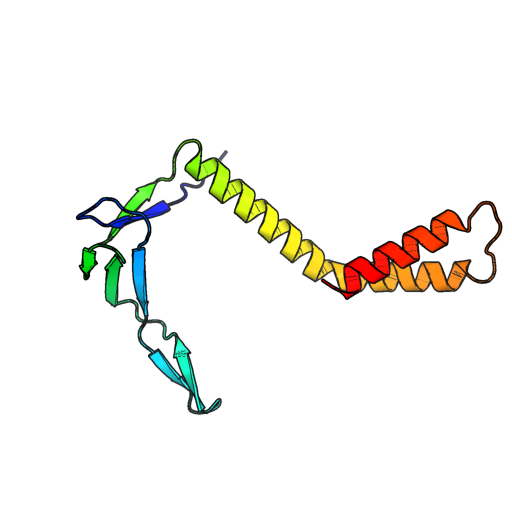 ? 12.210 -3.588 -23.170 1.00 83.00 88 ASP A N 1
ATOM 672 C CA . ASP A 1 88 ? 12.606 -4.445 -24.292 1.00 83.00 88 ASP A CA 1
ATOM 673 C C . ASP A 1 88 ? 12.291 -3.785 -25.648 1.00 83.00 88 ASP A C 1
ATOM 675 O O . ASP A 1 88 ? 13.130 -3.767 -26.559 1.00 83.00 88 ASP A O 1
ATOM 679 N N . ALA A 1 89 ? 11.105 -3.176 -25.777 1.00 83.44 89 ALA A N 1
ATOM 680 C CA . ALA A 1 89 ? 10.701 -2.454 -26.982 1.00 83.44 89 ALA A CA 1
ATOM 681 C C . ALA A 1 89 ? 11.586 -1.222 -27.241 1.00 83.44 89 ALA A C 1
ATOM 683 O O . ALA A 1 89 ? 12.062 -1.022 -28.361 1.00 83.44 89 ALA A O 1
ATOM 684 N N . LEU A 1 90 ? 11.855 -0.418 -26.205 1.00 84.06 90 LEU A N 1
ATOM 685 C CA . LEU A 1 90 ? 12.734 0.750 -26.304 1.00 84.06 90 LEU A CA 1
ATOM 686 C C . LEU A 1 90 ? 14.182 0.348 -26.599 1.00 84.06 90 LEU A C 1
ATOM 688 O O . LEU A 1 90 ? 14.830 0.988 -27.424 1.00 84.06 90 LEU A O 1
ATOM 692 N N . THR A 1 91 ? 14.681 -0.726 -25.984 1.00 85.81 91 THR A N 1
ATOM 693 C CA . THR A 1 91 ? 16.031 -1.255 -26.238 1.00 85.81 91 THR A CA 1
ATOM 694 C C . THR A 1 91 ? 16.177 -1.693 -27.692 1.00 85.81 91 THR A C 1
ATOM 696 O O . THR A 1 91 ? 17.144 -1.318 -28.357 1.00 85.81 91 THR A O 1
ATOM 699 N N . SER A 1 92 ? 15.182 -2.410 -28.218 1.00 85.38 92 SER A N 1
ATOM 700 C CA . SER A 1 92 ? 15.148 -2.839 -29.621 1.00 85.38 92 SER A CA 1
ATOM 701 C C . SER A 1 92 ? 15.106 -1.649 -30.583 1.00 85.38 92 SER A C 1
ATOM 703 O O . SER A 1 92 ? 15.831 -1.623 -31.578 1.00 85.38 92 SER A O 1
ATOM 705 N N . MET A 1 93 ? 14.314 -0.622 -30.259 1.00 83.25 93 MET A N 1
ATOM 706 C CA . MET A 1 93 ? 14.255 0.623 -31.026 1.00 83.25 93 MET A CA 1
ATOM 707 C C . MET A 1 93 ? 15.614 1.339 -31.028 1.00 83.25 93 MET A C 1
ATOM 709 O O . MET A 1 93 ? 16.135 1.680 -32.088 1.00 83.25 93 MET A O 1
ATOM 713 N N . VAL A 1 94 ? 16.228 1.527 -29.856 1.00 85.12 94 VAL A N 1
ATOM 714 C CA . VAL A 1 94 ? 17.545 2.167 -29.729 1.00 85.12 94 VAL A CA 1
ATOM 715 C C . VAL A 1 94 ? 18.605 1.401 -30.517 1.00 85.12 94 VAL A C 1
ATOM 717 O O . VAL A 1 94 ? 19.391 2.036 -31.215 1.00 85.12 94 VAL A O 1
ATOM 720 N N . ALA A 1 95 ? 18.618 0.068 -30.463 1.00 84.88 95 ALA A N 1
ATOM 721 C CA . ALA A 1 95 ? 19.559 -0.748 -31.228 1.00 84.88 95 ALA A CA 1
ATOM 722 C C . ALA A 1 95 ? 19.390 -0.575 -32.749 1.00 84.88 95 ALA A C 1
ATOM 724 O O . ALA A 1 95 ? 20.386 -0.488 -33.466 1.00 84.88 95 ALA A O 1
ATOM 725 N N . ALA A 1 96 ? 18.149 -0.468 -33.235 1.00 82.81 96 ALA A N 1
ATOM 726 C CA . ALA A 1 96 ? 17.855 -0.267 -34.653 1.00 82.81 96 ALA A CA 1
ATOM 727 C C . ALA A 1 96 ? 18.242 1.135 -35.159 1.00 82.81 96 ALA A C 1
ATOM 729 O O . ALA A 1 96 ? 18.713 1.273 -36.287 1.00 82.81 96 ALA A O 1
ATOM 730 N N . PHE A 1 97 ? 18.067 2.174 -34.334 1.00 81.06 97 PHE A N 1
ATOM 731 C CA . PHE A 1 97 ? 18.352 3.559 -34.729 1.00 81.06 97 PHE A CA 1
ATOM 732 C C . PHE A 1 97 ? 19.778 4.020 -34.419 1.00 81.06 97 PHE A C 1
ATOM 734 O O . PHE A 1 97 ? 20.267 4.908 -35.109 1.00 81.06 97 PHE A O 1
ATOM 741 N N . ALA A 1 98 ? 20.470 3.406 -33.452 1.00 78.69 98 ALA A N 1
ATOM 742 C CA . ALA A 1 98 ? 21.861 3.710 -33.101 1.00 78.69 98 ALA A CA 1
ATOM 743 C C . ALA A 1 98 ? 22.834 3.813 -34.301 1.00 78.69 98 ALA A C 1
ATOM 745 O O . ALA A 1 98 ? 23.618 4.762 -34.316 1.00 78.69 98 ALA A O 1
ATOM 746 N N . PRO A 1 99 ? 22.807 2.917 -35.312 1.00 82.00 99 PRO A N 1
ATOM 747 C CA . PRO A 1 99 ? 23.706 3.019 -36.467 1.00 82.00 99 PRO A CA 1
ATOM 748 C C . PRO A 1 99 ? 23.318 4.116 -37.474 1.00 82.00 99 PRO A C 1
ATOM 750 O O . PRO A 1 99 ? 24.110 4.432 -38.355 1.00 82.00 99 PRO A O 1
ATOM 753 N N . MET A 1 100 ? 22.118 4.693 -37.359 1.00 82.62 100 MET A N 1
ATOM 754 C CA . MET A 1 100 ? 21.590 5.742 -38.243 1.00 82.62 100 MET A CA 1
ATOM 755 C C . MET A 1 100 ? 21.407 7.077 -37.506 1.00 82.62 100 MET A C 1
ATOM 757 O O . MET A 1 100 ? 20.613 7.923 -37.929 1.00 82.62 100 MET A O 1
ATOM 761 N N . VAL A 1 101 ? 22.083 7.253 -36.366 1.00 81.44 101 VAL A N 1
ATOM 762 C CA . VAL A 1 101 ? 21.987 8.493 -35.597 1.00 81.44 101 VAL A CA 1
ATOM 763 C C . VAL A 1 101 ? 22.608 9.641 -36.389 1.00 81.44 101 VAL A C 1
ATOM 765 O O . VAL A 1 101 ? 23.769 9.587 -36.788 1.00 81.44 101 VAL A O 1
ATOM 768 N N . THR A 1 102 ? 21.821 10.689 -36.584 1.00 85.31 102 THR A N 1
ATOM 769 C CA . THR A 1 102 ? 22.226 11.995 -37.100 1.00 85.31 102 THR A CA 1
ATOM 770 C C . THR A 1 102 ? 22.130 13.022 -35.971 1.00 85.31 102 THR A C 1
ATOM 772 O O . THR A 1 102 ? 21.547 12.754 -34.917 1.00 85.31 102 THR A O 1
ATOM 775 N N . GLU A 1 103 ? 22.662 14.229 -36.169 1.00 79.38 103 GLU A N 1
ATOM 776 C CA . GLU A 1 103 ? 22.474 15.318 -35.195 1.00 79.38 103 GLU A CA 1
ATOM 777 C C . GLU A 1 103 ? 20.990 15.603 -34.909 1.00 79.38 103 GLU A C 1
ATOM 779 O O . GLU A 1 103 ? 20.629 15.925 -33.779 1.00 79.38 103 GLU A O 1
ATOM 784 N N . GLU A 1 104 ? 20.113 15.406 -35.896 1.00 77.81 104 GLU A N 1
ATOM 785 C CA . GLU A 1 104 ? 18.678 15.689 -35.785 1.00 77.81 104 GLU A CA 1
ATOM 786 C C . GLU A 1 104 ? 17.925 14.693 -34.886 1.00 77.81 104 GLU A C 1
ATOM 788 O O . GLU A 1 104 ? 16.919 15.058 -34.277 1.00 77.81 104 GLU A O 1
ATOM 793 N N . ASN A 1 105 ? 18.398 13.446 -34.759 1.00 76.50 105 ASN A N 1
ATOM 794 C CA . ASN A 1 105 ? 17.727 12.402 -33.970 1.00 76.50 105 ASN A CA 1
ATOM 795 C C . ASN A 1 105 ? 18.528 11.936 -32.734 1.00 76.50 105 ASN A C 1
ATOM 797 O O . ASN A 1 105 ? 18.010 11.157 -31.927 1.00 76.50 105 ASN A O 1
ATOM 801 N N . ALA A 1 106 ? 19.747 12.449 -32.528 1.00 82.94 106 ALA A N 1
ATOM 802 C CA . ALA A 1 106 ? 20.612 12.093 -31.402 1.00 82.94 106 ALA A CA 1
ATOM 803 C C . ALA A 1 106 ? 19.940 12.318 -30.037 1.00 82.94 106 ALA A C 1
ATOM 805 O O . ALA A 1 106 ? 20.048 11.477 -29.142 1.00 82.94 106 ALA A O 1
ATOM 806 N N . LEU A 1 107 ? 19.183 13.412 -29.894 1.00 84.38 107 LEU A N 1
ATOM 807 C CA . LEU A 1 107 ? 18.457 13.727 -28.662 1.00 84.38 107 LEU A CA 1
ATOM 808 C C . LEU A 1 107 ? 17.339 12.711 -28.371 1.00 84.38 107 LEU A C 1
ATOM 810 O O . LEU A 1 107 ? 17.104 12.359 -27.218 1.00 84.38 107 LEU A O 1
ATOM 814 N N . ILE A 1 108 ? 16.683 12.191 -29.412 1.00 81.69 108 ILE A N 1
ATOM 815 C CA . ILE A 1 108 ? 15.619 11.185 -29.286 1.00 81.69 108 ILE A CA 1
ATOM 816 C C . ILE A 1 108 ? 16.209 9.868 -28.768 1.00 81.69 108 ILE A C 1
ATOM 818 O O . ILE A 1 108 ? 15.668 9.268 -27.840 1.00 81.69 108 ILE A O 1
ATOM 822 N N . VAL A 1 109 ? 17.356 9.448 -29.312 1.00 82.50 109 VAL A N 1
ATOM 823 C CA . VAL A 1 109 ? 18.051 8.227 -28.875 1.00 82.50 109 VAL A CA 1
ATOM 824 C C . VAL A 1 109 ? 18.622 8.376 -27.461 1.00 82.50 109 VAL A C 1
ATOM 826 O O . VAL A 1 109 ? 18.542 7.434 -26.672 1.00 82.50 109 VAL A O 1
ATOM 829 N N . ALA A 1 110 ? 19.151 9.550 -27.104 1.00 84.38 110 ALA A N 1
ATOM 830 C CA . ALA A 1 110 ? 19.622 9.835 -25.748 1.00 84.38 110 ALA A CA 1
ATOM 831 C C . ALA A 1 110 ? 18.47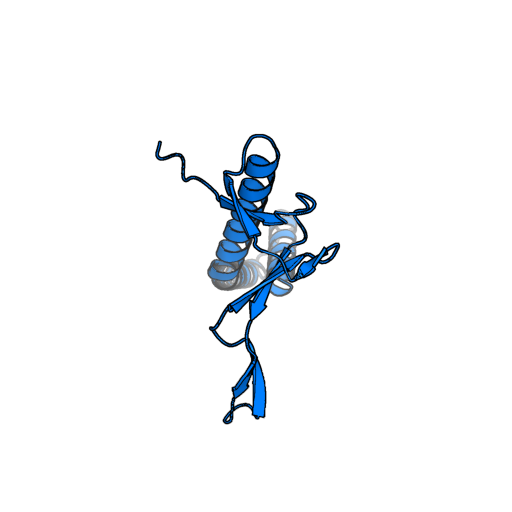8 9.785 -24.719 1.00 84.38 110 ALA A C 1
ATOM 833 O O . ALA A 1 110 ? 18.611 9.133 -23.683 1.00 84.38 110 ALA A O 1
ATOM 834 N N . ASN A 1 111 ? 17.330 10.390 -25.038 1.00 84.00 111 ASN A N 1
ATOM 835 C CA . ASN A 1 111 ? 16.146 10.351 -24.181 1.00 84.00 111 ASN A CA 1
ATOM 836 C C . ASN A 1 111 ? 15.601 8.924 -24.026 1.00 84.00 111 ASN A C 1
ATOM 838 O O . ASN A 1 111 ? 15.272 8.517 -22.916 1.00 84.00 111 ASN A O 1
ATOM 842 N N . ALA A 1 112 ? 15.562 8.134 -25.105 1.00 83.00 112 ALA A N 1
ATOM 843 C CA . ALA A 1 112 ? 15.145 6.734 -25.036 1.00 83.00 112 ALA A CA 1
ATOM 844 C C . ALA A 1 112 ? 16.064 5.901 -24.121 1.00 83.00 112 ALA A C 1
ATOM 846 O O . ALA A 1 112 ? 15.571 5.131 -23.300 1.00 83.00 112 ALA A O 1
ATOM 847 N N . LYS A 1 113 ? 17.388 6.101 -24.194 1.00 82.56 113 LYS A N 1
ATOM 848 C CA . LYS A 1 113 ? 18.358 5.450 -23.292 1.00 82.56 113 LYS A CA 1
ATOM 849 C C . LYS A 1 113 ? 18.166 5.850 -21.828 1.00 82.56 113 LYS A C 1
ATOM 851 O O . LYS A 1 113 ? 18.219 4.985 -20.960 1.00 82.56 113 LYS A O 1
ATOM 856 N N . ALA A 1 114 ? 17.916 7.131 -21.556 1.00 84.06 114 ALA A N 1
ATOM 857 C CA . ALA A 1 114 ? 17.650 7.611 -20.201 1.00 84.06 114 ALA A CA 1
ATOM 858 C C . ALA A 1 114 ? 16.368 6.993 -19.614 1.00 84.06 114 ALA A C 1
ATOM 860 O O . ALA A 1 114 ? 16.356 6.583 -18.458 1.00 84.06 114 ALA A O 1
ATOM 861 N N . VAL A 1 115 ? 15.310 6.860 -20.421 1.00 81.69 115 VAL A N 1
ATOM 862 C CA . VAL A 1 115 ? 14.060 6.207 -20.001 1.00 81.69 115 VAL A CA 1
ATOM 863 C C . VAL A 1 115 ? 14.271 4.717 -19.707 1.00 81.69 115 VAL A C 1
ATOM 865 O O . VAL A 1 115 ? 13.760 4.236 -18.701 1.00 81.69 115 VAL A O 1
ATOM 868 N N . ILE A 1 116 ? 15.053 3.996 -20.521 1.00 80.62 116 ILE A N 1
ATOM 869 C CA . ILE A 1 116 ? 15.399 2.585 -20.258 1.00 80.62 116 ILE A CA 1
ATOM 870 C C . ILE A 1 116 ? 16.124 2.438 -18.911 1.00 80.62 116 ILE A C 1
ATOM 872 O O . ILE A 1 116 ? 15.776 1.551 -18.136 1.00 80.62 116 ILE A O 1
ATOM 876 N N . ALA A 1 117 ? 17.088 3.317 -18.609 1.00 77.75 117 ALA A N 1
ATOM 877 C CA . ALA A 1 117 ? 17.823 3.285 -17.342 1.00 77.75 117 ALA A CA 1
ATOM 878 C C . ALA A 1 117 ? 16.898 3.493 -16.129 1.00 77.75 117 ALA A C 1
ATOM 880 O O . ALA A 1 117 ? 16.981 2.745 -15.163 1.00 77.75 117 ALA A O 1
ATOM 881 N N . ILE A 1 118 ? 15.956 4.438 -16.220 1.00 76.88 118 ILE A N 1
ATOM 882 C CA . ILE A 1 118 ? 14.971 4.701 -15.158 1.00 76.88 118 ILE A CA 1
ATOM 883 C C . ILE A 1 118 ? 14.040 3.499 -14.932 1.00 76.88 118 ILE A C 1
ATOM 885 O O . ILE A 1 118 ? 13.653 3.233 -13.799 1.00 76.88 118 ILE A O 1
ATOM 889 N N . ILE A 1 119 ? 13.662 2.780 -15.995 1.00 71.31 119 ILE A N 1
ATOM 890 C CA . ILE A 1 119 ? 12.804 1.591 -15.884 1.00 71.31 119 ILE A CA 1
ATOM 891 C C . ILE A 1 119 ? 13.573 0.402 -15.286 1.00 71.31 119 ILE A C 1
ATOM 893 O O . ILE A 1 119 ? 12.987 -0.354 -14.524 1.00 71.31 119 ILE A O 1
ATOM 897 N N . GLY A 1 120 ? 14.859 0.232 -15.611 1.00 61.81 120 GLY A N 1
ATOM 898 C CA . GLY A 1 120 ? 15.682 -0.880 -15.112 1.00 61.81 120 GLY A CA 1
ATOM 899 C C . GLY A 1 120 ? 16.140 -0.758 -13.651 1.00 61.81 120 GLY A C 1
ATOM 900 O O . GLY A 1 120 ? 16.584 -1.749 -13.078 1.00 61.81 120 GLY A O 1
ATOM 901 N N . GLU A 1 121 ? 16.050 0.433 -13.055 1.00 54.12 121 GLU A N 1
ATOM 902 C CA . GLU A 1 121 ? 16.348 0.693 -11.635 1.00 54.12 121 GLU A CA 1
ATOM 903 C C . GLU A 1 121 ? 15.105 0.607 -10.718 1.00 54.12 121 GLU A C 1
ATOM 905 O O . GLU A 1 121 ? 15.243 0.725 -9.498 1.00 54.12 121 GLU A O 1
ATOM 910 N N . ALA A 1 122 ? 13.906 0.434 -11.291 1.00 49.19 122 ALA A N 1
ATOM 911 C CA . ALA A 1 122 ? 12.614 0.380 -10.595 1.00 49.19 122 ALA A CA 1
ATOM 912 C C . ALA A 1 122 ? 12.149 -1.058 -10.316 1.00 49.19 122 ALA A C 1
ATOM 914 O O . ALA A 1 122 ? 11.471 -1.242 -9.277 1.00 49.19 122 ALA A O 1
#

Organism: NCBI:txid1331258

Foldseek 3Di:
DPPPFDKAKAFPPPRHRQKDFDFDWDQDPVVRDTDGHDDGDFIAHPVPGTGDIDIDTDDDPRVVVVVVVVVVVVVVVVCLVCLVVLLVVLVVVLVVCVVVDDPVCPVVSVVSVVSSVVSVVD